Protein AF-A0A0B2V5C8-F1 (afdb_monomer_lite)

pLDDT: mean 79.08, std 20.36, range [31.03, 97.94]

Foldseek 3Di:
DDDDDDDDDDPPDDDPPPPPPDVVVVVVVVVVVVVVVLVVQLVLQEDEEDAPVVLLVSAPDAQDKHKYFHDDPDPDPVPDDPDTWIWIWHQHLVRDIDIWTWDWDWDWDDDDPDTDIFIKIFTPPPDPPTDIDRDSSVVSSCLVPAWDWDADPVRDTTIHSDDDDDPPPPPPPDDDDDDD

Radius of gyration: 29.23 Å; chains: 1; bounding box: 50×128×59 Å

Organism: Toxocara canis (NCBI:txid6265)

Structure (mmCIF, N/CA/C/O backbone):
data_AF-A0A0B2V5C8-F1
#
_entry.id   AF-A0A0B2V5C8-F1
#
loop_
_atom_site.group_PDB
_atom_site.id
_atom_site.type_symbol
_atom_site.label_atom_id
_atom_site.label_alt_id
_atom_site.label_comp_id
_atom_site.label_asym_id
_atom_site.label_entity_id
_atom_site.label_seq_id
_atom_site.pdbx_PDB_ins_code
_atom_site.Cartn_x
_atom_site.Cartn_y
_atom_site.Cartn_z
_atom_site.occupancy
_atom_site.B_iso_or_equiv
_atom_site.auth_seq_id
_atom_site.auth_comp_id
_atom_site.auth_asym_id
_atom_site.auth_atom_id
_atom_site.pdbx_PDB_model_num
ATOM 1 N N . MET A 1 1 ? 23.000 79.862 28.336 1.00 35.84 1 MET A N 1
ATOM 2 C CA . MET A 1 1 ? 22.183 79.585 27.137 1.00 35.84 1 MET A CA 1
ATOM 3 C C . MET A 1 1 ? 21.970 78.080 27.045 1.00 35.84 1 MET A C 1
ATOM 5 O O . MET A 1 1 ? 22.959 77.370 26.904 1.00 35.84 1 MET A O 1
ATOM 9 N N . PRO A 1 2 ? 20.733 77.603 27.244 1.00 37.47 2 PRO A N 1
ATOM 10 C CA . PRO A 1 2 ? 20.334 76.204 27.136 1.00 37.47 2 PRO A CA 1
ATOM 11 C C . PRO A 1 2 ? 19.670 75.884 25.776 1.00 37.47 2 PRO A C 1
ATOM 13 O O . PRO A 1 2 ? 19.262 76.790 25.060 1.00 37.47 2 PRO A O 1
ATOM 16 N N . LEU A 1 3 ? 19.505 74.579 25.527 1.00 31.03 3 LEU A N 1
ATOM 17 C CA . LEU A 1 3 ? 18.440 73.900 24.761 1.00 31.03 3 LEU A CA 1
ATOM 18 C C . LEU A 1 3 ? 18.325 74.079 23.226 1.00 31.03 3 LEU A C 1
ATOM 20 O O . LEU A 1 3 ? 17.944 75.120 22.710 1.00 31.03 3 LEU A O 1
ATOM 24 N N . SER A 1 4 ? 18.548 72.936 22.561 1.00 41.62 4 SER A N 1
ATOM 25 C CA . SER A 1 4 ? 17.736 72.275 21.521 1.00 41.62 4 SER A CA 1
ATOM 26 C C . SER A 1 4 ? 17.148 73.076 20.355 1.00 41.62 4 SER A C 1
ATOM 28 O O . SER A 1 4 ? 16.276 73.920 20.544 1.00 41.62 4 SER A O 1
ATOM 30 N N . ARG A 1 5 ? 17.451 72.621 19.128 1.00 39.38 5 ARG A N 1
ATOM 31 C CA . ARG A 1 5 ? 16.485 72.582 18.017 1.00 39.38 5 ARG A CA 1
ATOM 32 C C . ARG A 1 5 ? 16.829 71.493 16.995 1.00 39.38 5 ARG A C 1
ATOM 34 O O . ARG A 1 5 ? 17.931 71.449 16.460 1.00 39.38 5 ARG A O 1
ATOM 41 N N . GLU A 1 6 ? 15.848 70.623 16.790 1.00 39.16 6 GLU A N 1
ATOM 42 C CA . GLU A 1 6 ? 15.729 69.597 15.754 1.00 39.16 6 GLU A CA 1
ATOM 43 C C . GLU A 1 6 ? 15.540 70.212 14.358 1.00 39.16 6 GLU A C 1
ATOM 45 O O . GLU A 1 6 ? 14.999 71.313 14.253 1.00 39.16 6 GLU A O 1
ATOM 50 N N . ALA A 1 7 ? 15.925 69.462 13.315 1.00 35.56 7 ALA A N 1
ATOM 51 C CA . ALA A 1 7 ? 15.348 69.399 11.955 1.00 35.56 7 ALA A CA 1
ATOM 52 C C . ALA A 1 7 ? 16.406 68.779 11.020 1.00 35.56 7 ALA A C 1
ATOM 54 O O . ALA A 1 7 ? 17.571 69.138 11.112 1.00 35.56 7 ALA A O 1
ATOM 55 N N . PHE A 1 8 ? 16.152 67.890 10.067 1.00 32.44 8 PHE A N 1
ATOM 56 C CA . PHE A 1 8 ? 14.980 67.159 9.595 1.00 32.44 8 PHE A CA 1
ATOM 57 C C . PHE A 1 8 ? 15.604 66.037 8.739 1.00 32.44 8 PHE A C 1
ATOM 59 O O . PHE A 1 8 ? 16.489 66.316 7.928 1.00 32.44 8 PHE A O 1
ATOM 66 N N . VAL A 1 9 ? 15.237 64.773 8.952 1.00 37.09 9 VAL A N 1
ATOM 67 C CA . VAL A 1 9 ? 15.743 63.658 8.136 1.00 37.09 9 VAL A CA 1
ATOM 68 C C . VAL A 1 9 ? 14.920 63.610 6.853 1.00 37.09 9 VAL A C 1
ATOM 70 O O . VAL A 1 9 ? 13.702 63.448 6.907 1.00 37.09 9 VAL A O 1
ATOM 73 N N . ASP A 1 10 ? 15.583 63.750 5.708 1.00 34.25 10 ASP A N 1
ATOM 74 C CA . ASP A 1 10 ? 14.993 63.549 4.385 1.00 34.25 10 ASP A CA 1
ATOM 75 C C . ASP A 1 10 ? 14.581 62.078 4.222 1.00 34.25 10 ASP A C 1
ATOM 77 O O . ASP A 1 10 ? 15.396 61.192 3.949 1.00 34.25 10 ASP A O 1
ATOM 81 N N . VAL A 1 11 ? 13.291 61.796 4.397 1.00 35.47 11 VAL A N 1
ATOM 82 C CA . VAL A 1 11 ? 12.703 60.501 4.049 1.00 35.47 11 VAL A CA 1
ATOM 83 C C . VAL A 1 11 ? 12.398 60.511 2.552 1.00 35.47 11 VAL A C 1
ATOM 85 O O . VAL A 1 11 ? 11.329 60.935 2.115 1.00 35.47 11 VAL A O 1
ATOM 88 N N . LYS A 1 12 ? 13.332 60.001 1.742 1.00 39.62 12 LYS A N 1
ATOM 89 C CA . LYS A 1 12 ? 13.038 59.596 0.360 1.00 39.62 12 LYS A CA 1
ATOM 90 C C . LYS A 1 12 ? 12.186 58.325 0.373 1.00 39.62 12 LYS A C 1
ATOM 92 O O . LYS A 1 12 ? 12.697 57.210 0.358 1.00 39.62 12 LYS A O 1
ATOM 97 N N . LEU A 1 13 ? 10.868 58.509 0.376 1.00 45.00 13 LEU A N 1
ATOM 98 C CA . LEU A 1 13 ? 9.902 57.497 -0.044 1.00 45.00 13 LEU A CA 1
ATOM 99 C C . LEU A 1 13 ? 9.910 57.442 -1.580 1.00 45.00 13 LEU A C 1
ATOM 101 O O . LEU A 1 13 ? 9.326 58.311 -2.219 1.00 45.00 13 LEU A O 1
ATOM 105 N N . ASN A 1 14 ? 10.566 56.446 -2.179 1.00 39.66 14 ASN A N 1
ATOM 106 C CA . ASN A 1 14 ? 10.133 55.908 -3.472 1.00 39.66 14 ASN A CA 1
ATOM 107 C C . ASN A 1 14 ? 10.896 54.627 -3.827 1.00 39.66 14 ASN A C 1
ATOM 109 O O . ASN A 1 14 ? 12.006 54.686 -4.343 1.00 39.66 14 ASN A O 1
ATOM 113 N N . ASP A 1 15 ? 10.268 53.476 -3.600 1.00 40.09 15 ASP A N 1
ATOM 114 C CA . ASP A 1 15 ? 10.442 52.323 -4.486 1.00 40.09 15 ASP A CA 1
ATOM 115 C C . ASP A 1 15 ? 9.184 51.445 -4.393 1.00 40.09 15 ASP A C 1
ATOM 117 O O . ASP A 1 15 ? 9.123 50.443 -3.680 1.00 40.09 15 ASP A O 1
ATOM 121 N N . LYS A 1 16 ? 8.109 51.878 -5.067 1.00 46.22 16 LYS A N 1
ATOM 122 C CA . LYS A 1 16 ? 6.976 50.997 -5.366 1.00 46.22 16 LYS A CA 1
ATOM 123 C C . LYS A 1 16 ? 7.449 50.004 -6.423 1.00 46.22 16 LYS A C 1
ATOM 125 O O . LYS A 1 16 ? 7.245 50.222 -7.616 1.00 46.22 16 LYS A O 1
ATOM 130 N N . ARG A 1 17 ? 8.062 48.903 -5.986 1.00 44.09 17 ARG A N 1
ATOM 131 C CA . ARG A 1 17 ? 8.239 47.729 -6.841 1.00 44.09 17 ARG A CA 1
ATOM 132 C C . ARG A 1 17 ? 6.859 47.175 -7.142 1.00 44.09 17 ARG A C 1
ATOM 134 O O . ARG A 1 17 ? 6.229 46.526 -6.312 1.00 44.09 17 ARG A O 1
ATOM 141 N N . HIS A 1 18 ? 6.382 47.498 -8.333 1.00 41.53 18 HIS A N 1
ATOM 142 C CA . HIS A 1 18 ? 5.239 46.859 -8.948 1.00 41.53 18 HIS A CA 1
ATOM 143 C C . HIS A 1 18 ? 5.658 45.410 -9.229 1.00 41.53 18 HIS A C 1
ATOM 145 O O . HIS A 1 18 ? 6.229 45.109 -10.272 1.00 41.53 18 HIS A O 1
ATOM 151 N N . ILE A 1 19 ? 5.467 44.519 -8.253 1.00 49.06 19 ILE A N 1
ATOM 152 C CA . ILE A 1 19 ? 5.596 43.081 -8.477 1.00 49.06 19 ILE A CA 1
ATOM 153 C C . ILE A 1 19 ? 4.376 42.714 -9.314 1.00 49.06 19 ILE A C 1
ATOM 155 O O . ILE A 1 19 ? 3.275 42.544 -8.794 1.00 49.06 19 ILE A O 1
ATOM 159 N N . SER A 1 20 ? 4.547 42.683 -10.633 1.00 45.31 20 SER A N 1
ATOM 160 C CA . SER A 1 20 ? 3.605 42.021 -11.524 1.00 45.31 20 SER A CA 1
ATOM 161 C C . SER A 1 20 ? 3.694 40.526 -11.231 1.00 45.31 20 SER A C 1
ATOM 163 O O . SER A 1 20 ? 4.475 39.816 -11.859 1.00 45.31 20 SER A O 1
ATOM 165 N N . VAL A 1 21 ? 2.956 40.070 -10.217 1.00 48.88 21 VAL A N 1
ATOM 166 C CA . VAL A 1 21 ? 2.714 38.645 -9.990 1.00 48.88 21 VAL A CA 1
ATOM 167 C C . VAL A 1 21 ? 1.906 38.177 -11.191 1.00 48.88 21 VAL A C 1
ATOM 169 O O . VAL A 1 21 ? 0.751 38.569 -11.366 1.00 48.88 21 VAL A O 1
ATOM 172 N N . THR A 1 22 ? 2.560 37.457 -12.097 1.00 53.12 22 THR A N 1
ATOM 173 C CA . THR A 1 22 ? 1.878 36.883 -13.251 1.00 53.12 22 THR A CA 1
ATOM 174 C C . THR A 1 22 ? 1.125 35.631 -12.791 1.00 53.12 22 THR A C 1
ATOM 176 O O . THR A 1 22 ? 1.676 34.848 -12.019 1.00 53.12 22 THR A O 1
ATOM 179 N N . PRO A 1 23 ? -0.125 35.406 -13.229 1.00 57.38 23 PRO A N 1
ATOM 180 C CA . PRO A 1 23 ? -0.921 34.251 -12.797 1.00 57.38 23 PRO A CA 1
ATOM 181 C C . PRO A 1 23 ? -0.287 32.889 -13.156 1.00 57.38 23 PRO A C 1
ATOM 183 O O . PRO A 1 23 ? -0.636 31.872 -12.558 1.00 57.38 23 PRO A O 1
ATOM 186 N N . ASP A 1 24 ? 0.671 32.863 -14.089 1.00 58.09 24 ASP A N 1
ATOM 187 C CA . ASP A 1 24 ? 1.451 31.669 -14.437 1.00 58.09 24 ASP A CA 1
ATOM 188 C C . ASP A 1 24 ? 2.467 31.263 -13.352 1.00 58.09 24 ASP A C 1
ATOM 190 O O . ASP A 1 24 ? 2.738 30.068 -13.186 1.00 58.09 24 ASP A O 1
ATOM 194 N N . ASP A 1 25 ? 2.996 32.218 -12.577 1.00 59.38 25 ASP A N 1
ATOM 195 C CA . ASP A 1 25 ? 3.909 31.928 -11.461 1.00 59.38 25 ASP A CA 1
ATOM 196 C C . ASP A 1 25 ? 3.169 31.245 -10.305 1.00 59.38 25 ASP A C 1
ATOM 198 O O . ASP A 1 25 ? 3.687 30.298 -9.705 1.00 59.38 25 ASP A O 1
ATOM 202 N N . ASP A 1 26 ? 1.925 31.649 -10.042 1.00 69.81 26 ASP A N 1
ATOM 203 C CA . ASP A 1 26 ? 1.083 31.047 -9.005 1.00 69.81 26 ASP A CA 1
ATOM 204 C C . ASP A 1 26 ? 0.688 29.608 -9.368 1.00 69.81 26 ASP A C 1
ATOM 206 O O . ASP A 1 26 ? 0.733 28.711 -8.520 1.00 69.81 26 ASP A O 1
ATOM 210 N N . LEU A 1 27 ? 0.362 29.353 -10.642 1.00 69.88 27 LEU A N 1
ATOM 211 C CA . LEU A 1 27 ? -0.035 28.025 -11.112 1.00 69.88 27 LEU A CA 1
ATOM 212 C C . LEU A 1 27 ? 1.135 27.032 -11.075 1.00 69.88 27 LEU A C 1
ATOM 214 O O . LEU A 1 27 ? 0.984 25.908 -10.588 1.00 69.88 27 LEU A O 1
ATOM 218 N N . ARG A 1 28 ? 2.322 27.459 -11.525 1.00 71.81 28 ARG A N 1
ATOM 219 C CA . ARG A 1 28 ? 3.551 26.653 -11.445 1.00 71.81 28 ARG A CA 1
ATOM 220 C C . ARG A 1 28 ? 3.954 26.377 -10.001 1.00 71.81 28 ARG A C 1
ATOM 222 O O . ARG A 1 28 ? 4.296 25.245 -9.663 1.00 71.81 28 ARG A O 1
ATOM 229 N N . THR A 1 29 ? 3.866 27.382 -9.133 1.00 71.56 29 THR A N 1
ATOM 230 C CA . THR A 1 29 ? 4.192 27.228 -7.709 1.00 71.56 29 THR A CA 1
ATOM 231 C C . THR A 1 29 ? 3.227 26.262 -7.018 1.00 71.56 29 THR A C 1
ATOM 233 O O . THR A 1 29 ? 3.660 25.403 -6.246 1.00 71.56 29 THR A O 1
ATOM 236 N N . ALA A 1 30 ? 1.932 26.326 -7.341 1.00 74.81 30 ALA A N 1
ATOM 237 C CA . ALA A 1 30 ? 0.931 25.398 -6.822 1.00 74.81 30 ALA A CA 1
ATOM 238 C C . ALA A 1 30 ? 1.165 23.951 -7.291 1.00 74.81 30 ALA A C 1
ATOM 240 O O . ALA A 1 30 ? 1.037 23.020 -6.492 1.00 74.81 30 ALA A O 1
ATOM 241 N N . GLN A 1 31 ? 1.547 23.750 -8.557 1.00 74.56 31 GLN A N 1
ATOM 242 C CA . GLN A 1 31 ? 1.876 22.425 -9.096 1.00 74.56 31 GLN A CA 1
ATOM 243 C C . GLN A 1 31 ? 3.076 21.803 -8.376 1.00 74.56 31 GLN A C 1
ATOM 245 O O . GLN A 1 31 ? 2.963 20.701 -7.840 1.00 74.56 31 GLN A O 1
ATOM 250 N N . VAL A 1 32 ? 4.184 22.544 -8.275 1.00 80.06 32 VAL A N 1
ATOM 251 C CA . VAL A 1 32 ? 5.399 22.083 -7.583 1.00 80.06 32 VAL A CA 1
ATOM 252 C C . VAL A 1 32 ? 5.106 21.768 -6.116 1.00 80.06 32 VAL A C 1
ATOM 254 O O . VAL A 1 32 ? 5.575 20.764 -5.578 1.00 80.06 32 VAL A O 1
ATOM 257 N N . GLN A 1 33 ? 4.302 22.596 -5.449 1.00 80.69 33 GLN A N 1
ATOM 258 C CA . GLN A 1 33 ? 3.932 22.347 -4.061 1.00 80.69 33 GLN A CA 1
ATOM 259 C C . GLN A 1 33 ? 3.094 21.071 -3.912 1.00 80.69 33 GLN A C 1
ATOM 261 O O . GLN A 1 33 ? 3.333 20.290 -2.990 1.00 80.69 33 GLN A O 1
ATOM 266 N N . ASN A 1 34 ? 2.148 20.828 -4.821 1.00 80.94 34 ASN A N 1
ATOM 267 C CA . ASN A 1 34 ? 1.330 19.619 -4.803 1.00 80.94 34 ASN A CA 1
ATOM 268 C C . ASN A 1 34 ? 2.182 18.356 -5.016 1.00 80.94 34 ASN A C 1
ATOM 270 O O . ASN A 1 34 ? 2.061 17.399 -4.255 1.00 80.94 34 ASN A O 1
ATOM 274 N N . GLU A 1 35 ? 3.110 18.372 -5.975 1.00 83.88 35 GLU A N 1
ATOM 275 C CA . GLU A 1 35 ? 4.035 17.257 -6.225 1.00 83.88 35 GLU A CA 1
ATOM 276 C C . GLU A 1 35 ? 4.892 16.931 -4.998 1.00 83.88 35 GLU A C 1
ATOM 278 O O . GLU A 1 35 ? 5.015 15.768 -4.608 1.00 83.88 35 GLU A O 1
ATOM 283 N N . ARG A 1 36 ? 5.429 17.956 -4.326 1.00 86.00 36 ARG A N 1
ATOM 284 C CA . ARG A 1 36 ? 6.220 17.774 -3.099 1.00 86.00 36 ARG A CA 1
ATOM 285 C C . ARG A 1 36 ? 5.399 17.168 -1.968 1.00 86.00 36 ARG A C 1
ATOM 287 O O . ARG A 1 36 ? 5.896 16.303 -1.247 1.00 86.00 36 ARG A O 1
ATOM 294 N N . VAL A 1 37 ? 4.151 17.607 -1.811 1.00 85.75 37 VAL A N 1
ATOM 295 C CA . VAL A 1 37 ? 3.230 17.046 -0.815 1.00 85.75 37 VAL A CA 1
ATOM 296 C C . VAL A 1 37 ? 2.934 15.579 -1.132 1.00 85.75 37 VAL A C 1
ATOM 298 O O . VAL A 1 37 ? 3.009 14.745 -0.232 1.00 85.75 37 VAL A O 1
ATOM 301 N N . GLN A 1 38 ? 2.674 15.237 -2.396 1.00 81.88 38 GLN A N 1
ATOM 302 C CA . GLN A 1 38 ? 2.433 13.850 -2.802 1.00 81.88 38 GLN A CA 1
ATOM 303 C C . GLN A 1 38 ? 3.656 12.960 -2.575 1.00 81.88 38 GLN A C 1
ATOM 305 O O . GLN A 1 38 ? 3.526 11.896 -1.972 1.00 81.88 38 GLN A O 1
ATOM 310 N N . ALA A 1 39 ? 4.851 13.411 -2.959 1.00 85.69 39 ALA A N 1
ATOM 311 C CA . ALA A 1 39 ? 6.090 12.676 -2.716 1.00 85.69 39 ALA A CA 1
ATOM 312 C C . ALA A 1 39 ? 6.317 12.423 -1.215 1.00 85.69 39 ALA A C 1
ATOM 314 O O . ALA A 1 39 ? 6.671 11.313 -0.815 1.00 85.69 39 ALA A O 1
ATOM 315 N N . ALA A 1 40 ? 6.043 13.420 -0.366 1.00 89.44 40 ALA A N 1
ATOM 316 C CA . ALA A 1 40 ? 6.133 13.268 1.083 1.00 89.44 40 ALA A CA 1
ATOM 317 C C . ALA A 1 40 ? 5.119 12.248 1.628 1.00 89.44 40 ALA A C 1
ATOM 319 O O . ALA A 1 40 ? 5.468 11.442 2.491 1.00 89.44 40 ALA A O 1
ATOM 320 N N . ILE A 1 41 ? 3.883 12.242 1.115 1.00 88.38 41 ILE A N 1
ATOM 321 C CA . ILE A 1 41 ? 2.856 11.265 1.504 1.00 88.38 41 ILE A CA 1
ATOM 322 C C . ILE A 1 41 ? 3.262 9.849 1.082 1.00 88.38 41 ILE A C 1
ATOM 324 O O . ILE A 1 41 ? 3.185 8.929 1.898 1.00 88.38 41 ILE A O 1
ATOM 328 N N . ILE A 1 42 ? 3.736 9.681 -0.155 1.00 88.06 42 ILE A N 1
ATOM 329 C CA . ILE A 1 42 ? 4.193 8.392 -0.689 1.00 88.06 42 ILE A CA 1
ATOM 330 C C . ILE A 1 42 ? 5.357 7.860 0.148 1.00 88.06 42 ILE A C 1
ATOM 332 O O . ILE A 1 42 ? 5.317 6.720 0.614 1.00 88.06 42 ILE A O 1
ATOM 336 N N . HIS A 1 43 ? 6.356 8.702 0.418 1.00 89.31 43 HIS A N 1
ATOM 337 C CA . HIS A 1 43 ? 7.504 8.323 1.235 1.00 89.31 43 HIS A CA 1
ATOM 338 C C . HIS A 1 43 ? 7.089 7.976 2.671 1.00 89.31 43 HIS A C 1
ATOM 340 O O . HIS A 1 43 ? 7.572 7.004 3.244 1.00 89.31 43 HIS A O 1
ATOM 346 N N . ALA A 1 44 ? 6.146 8.722 3.254 1.00 93.25 44 ALA A N 1
ATOM 347 C CA . ALA A 1 44 ? 5.623 8.435 4.585 1.00 93.25 44 ALA A CA 1
ATOM 348 C C . ALA A 1 44 ? 4.750 7.168 4.637 1.00 93.25 44 ALA A C 1
ATOM 350 O O . ALA A 1 44 ? 4.516 6.638 5.728 1.00 93.25 44 ALA A O 1
ATOM 351 N N . ALA A 1 45 ? 4.214 6.693 3.509 1.00 95.44 45 ALA A N 1
ATOM 352 C CA . ALA A 1 45 ? 3.400 5.481 3.454 1.00 95.44 45 ALA A CA 1
ATOM 353 C C . ALA A 1 45 ? 4.241 4.206 3.597 1.00 95.44 45 ALA A C 1
ATOM 355 O O . ALA A 1 45 ? 3.743 3.217 4.139 1.00 95.44 45 ALA A O 1
ATOM 356 N N . TYR A 1 46 ? 5.500 4.227 3.156 1.00 96.56 46 TYR A N 1
ATOM 357 C CA . TYR A 1 46 ? 6.414 3.098 3.280 1.00 96.56 46 TYR A CA 1
ATOM 358 C C . TYR A 1 46 ? 7.175 3.131 4.614 1.00 96.56 46 TYR A C 1
ATOM 360 O O . TYR A 1 46 ? 7.820 4.119 4.949 1.00 96.56 46 TYR A O 1
ATOM 368 N N . ILE A 1 47 ? 7.112 2.039 5.381 1.00 97.12 47 ILE A N 1
ATOM 369 C CA . ILE A 1 47 ? 7.708 1.948 6.731 1.00 97.12 47 ILE A CA 1
ATOM 370 C C . ILE A 1 47 ? 8.910 0.995 6.817 1.00 97.12 47 ILE A C 1
ATOM 372 O O . ILE A 1 47 ? 9.423 0.738 7.907 1.00 97.12 47 ILE A O 1
ATOM 376 N N . GLY A 1 48 ? 9.381 0.472 5.681 1.00 95.69 48 GLY A N 1
ATOM 377 C CA . GLY A 1 48 ? 10.544 -0.415 5.637 1.00 95.69 48 GLY A CA 1
ATOM 378 C C . GLY A 1 48 ? 10.258 -1.870 6.038 1.00 95.69 48 GLY A C 1
ATOM 379 O O . GLY A 1 48 ? 9.101 -2.294 6.096 1.00 95.69 48 GLY A O 1
ATOM 380 N N . PRO A 1 49 ? 11.314 -2.665 6.291 1.00 96.06 49 PRO A N 1
ATOM 381 C CA . PRO A 1 49 ? 11.195 -4.024 6.811 1.00 96.06 49 PRO A CA 1
ATOM 382 C C . PRO A 1 49 ? 10.705 -4.045 8.262 1.00 96.06 49 PRO A C 1
ATOM 384 O O . PRO A 1 49 ? 11.311 -3.410 9.129 1.00 96.06 49 PRO A O 1
ATOM 387 N N . ARG A 1 50 ? 9.622 -4.775 8.539 1.00 97.25 50 ARG A N 1
ATOM 388 C CA . ARG A 1 50 ? 9.013 -4.894 9.876 1.00 97.25 50 ARG A CA 1
ATOM 389 C C . ARG A 1 50 ? 8.382 -6.261 10.094 1.00 97.25 50 ARG A C 1
ATOM 391 O O . ARG A 1 50 ? 7.963 -6.930 9.144 1.00 97.25 50 ARG A O 1
ATOM 398 N N . LYS A 1 51 ? 8.261 -6.671 11.357 1.00 95.69 51 LYS A N 1
ATOM 399 C CA . LYS A 1 51 ? 7.388 -7.797 11.716 1.00 95.69 51 LYS A CA 1
ATOM 400 C C . LYS A 1 51 ? 5.927 -7.379 11.602 1.00 95.69 51 LYS A C 1
ATOM 402 O O . LYS A 1 51 ? 5.584 -6.201 11.658 1.00 95.69 51 LYS A O 1
ATOM 407 N N . LYS A 1 52 ? 5.048 -8.376 11.485 1.00 95.56 52 LYS A N 1
ATOM 408 C CA . LYS A 1 52 ? 3.606 -8.144 11.335 1.00 95.56 52 LYS A CA 1
ATOM 409 C C . LYS A 1 52 ? 3.050 -7.235 12.439 1.00 95.56 52 LYS A C 1
ATOM 411 O O . LYS A 1 52 ? 2.371 -6.279 12.109 1.00 95.56 52 LYS A O 1
ATOM 416 N N . HIS A 1 53 ? 3.350 -7.521 13.707 1.00 95.38 53 HIS A N 1
ATOM 417 C CA . HIS A 1 53 ? 2.823 -6.760 14.846 1.00 95.38 53 HIS A CA 1
ATOM 418 C C . HIS A 1 53 ? 3.380 -5.330 14.902 1.00 95.38 53 HIS A C 1
ATOM 420 O O . HIS A 1 53 ? 2.610 -4.397 15.079 1.00 95.38 53 HIS A O 1
ATOM 426 N N . GLU A 1 54 ? 4.679 -5.145 14.646 1.00 96.69 54 GLU A N 1
ATOM 427 C CA . GLU A 1 54 ? 5.312 -3.818 14.589 1.00 96.69 54 GLU A CA 1
ATOM 428 C C . GLU A 1 54 ? 4.642 -2.930 13.532 1.00 96.69 54 GLU A C 1
ATOM 430 O O . GLU A 1 54 ? 4.418 -1.747 13.756 1.00 96.69 54 GLU A O 1
ATOM 435 N N . ALA A 1 55 ? 4.279 -3.497 12.376 1.00 97.38 55 ALA A N 1
AT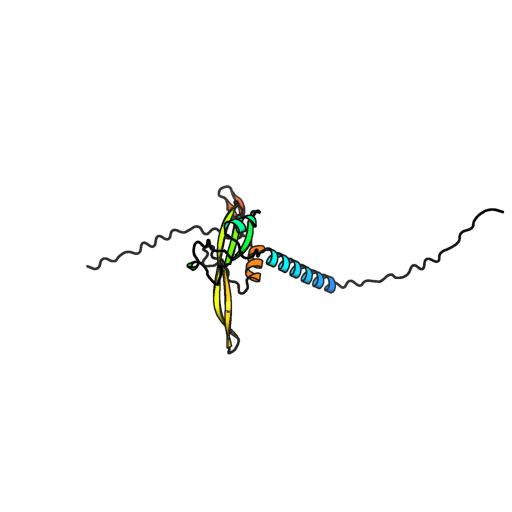OM 436 C CA . ALA A 1 55 ? 3.597 -2.758 11.316 1.00 97.38 55 ALA A CA 1
ATOM 437 C C . ALA A 1 55 ? 2.181 -2.294 11.719 1.00 97.38 55 ALA A C 1
ATOM 439 O O . ALA A 1 55 ? 1.715 -1.256 11.248 1.00 97.38 55 ALA A O 1
ATOM 440 N N . GLU A 1 56 ? 1.491 -3.031 12.595 1.00 97.25 56 GLU A N 1
ATOM 441 C CA . GLU A 1 56 ? 0.136 -2.696 13.060 1.00 97.25 56 GLU A CA 1
ATOM 442 C C . GLU A 1 56 ? 0.112 -1.414 13.907 1.00 97.25 56 GLU A C 1
ATOM 444 O O . GLU A 1 56 ? -0.871 -0.672 13.874 1.00 97.25 56 GLU A O 1
ATOM 449 N N . GLU A 1 57 ? 1.213 -1.097 14.589 1.00 96.38 57 GLU A N 1
ATOM 450 C CA . GLU A 1 57 ? 1.358 0.117 15.402 1.00 96.38 57 GLU A CA 1
ATOM 451 C C . GLU A 1 57 ? 1.329 1.400 14.552 1.00 96.38 57 GLU A C 1
ATOM 453 O O . GLU A 1 57 ? 0.884 2.453 15.013 1.00 96.38 57 GLU A O 1
ATOM 458 N N . PHE A 1 58 ? 1.712 1.316 13.273 1.00 96.06 58 PHE A N 1
ATOM 459 C CA . PHE A 1 58 ? 1.731 2.466 12.362 1.00 96.06 58 PHE A CA 1
ATOM 460 C C . PHE A 1 58 ? 0.357 2.820 11.777 1.00 96.06 58 PHE A C 1
ATOM 462 O O . PHE A 1 58 ? 0.199 3.893 11.188 1.00 96.06 58 PHE A O 1
ATOM 469 N N . VAL A 1 59 ? -0.651 1.957 11.941 1.00 94.69 59 VAL A N 1
ATOM 470 C CA . VAL A 1 59 ? -2.026 2.187 11.462 1.00 94.69 59 VAL A CA 1
ATOM 471 C C . VAL A 1 59 ? -2.983 2.478 12.616 1.00 94.69 59 VAL A C 1
ATOM 473 O O . VAL A 1 59 ? -4.069 1.913 12.720 1.00 94.69 59 VAL A O 1
ATOM 476 N N . ALA A 1 60 ? -2.603 3.401 13.501 1.00 90.62 60 ALA A N 1
ATOM 477 C CA . ALA A 1 60 ? -3.421 3.770 14.656 1.00 90.62 60 ALA A CA 1
ATOM 478 C C . ALA A 1 60 ? -4.776 4.395 14.269 1.00 90.62 60 ALA A C 1
ATOM 480 O O . ALA A 1 60 ? -5.775 4.192 14.959 1.00 90.62 60 ALA A O 1
ATOM 481 N N . LYS A 1 61 ? -4.856 5.126 13.154 1.00 90.69 61 LYS A N 1
ATOM 482 C CA . LYS A 1 61 ? -6.100 5.781 12.722 1.00 90.69 61 LYS A CA 1
ATOM 483 C C . LYS A 1 61 ? -6.993 4.804 11.942 1.00 90.69 61 LYS A C 1
ATOM 485 O O . LYS A 1 61 ? -6.470 4.021 11.145 1.00 90.69 61 LYS A O 1
ATOM 490 N N . PRO A 1 62 ? -8.328 4.834 12.117 1.00 90.00 62 PRO A N 1
ATOM 491 C CA . PRO A 1 62 ? -9.236 4.178 11.182 1.00 90.00 62 PRO A CA 1
ATOM 492 C C . PRO A 1 62 ? -8.975 4.663 9.753 1.00 90.00 62 PRO A C 1
ATOM 494 O O . PRO A 1 62 ? -8.492 5.778 9.559 1.00 90.00 62 PRO A O 1
ATOM 497 N N . THR A 1 63 ? -9.266 3.806 8.775 1.00 91.38 63 THR A N 1
ATOM 498 C CA . THR A 1 63 ? -9.088 4.088 7.341 1.00 91.38 63 THR A CA 1
ATOM 499 C C . THR A 1 63 ? -7.684 4.571 6.980 1.00 91.38 63 THR A C 1
ATOM 501 O O . THR A 1 63 ? -7.524 5.437 6.128 1.00 91.38 63 THR A O 1
ATOM 504 N N . SER A 1 64 ? -6.660 4.023 7.636 1.00 92.94 64 SER A N 1
ATOM 505 C CA . SER A 1 64 ? -5.257 4.310 7.332 1.00 92.94 64 SER A CA 1
ATOM 506 C C . SER A 1 64 ? -4.526 3.038 6.925 1.00 92.94 64 SER A C 1
ATOM 508 O O . SER A 1 64 ? -4.894 1.935 7.346 1.00 92.94 64 SER A O 1
ATOM 510 N N . PHE A 1 65 ? -3.503 3.187 6.088 1.00 96.19 65 PHE A N 1
ATOM 511 C CA . PHE A 1 65 ? -2.661 2.082 5.653 1.00 96.19 65 PHE A CA 1
ATOM 512 C C . PHE A 1 65 ? -1.186 2.478 5.628 1.00 96.19 65 PHE A C 1
ATOM 514 O O . PHE A 1 65 ? -0.851 3.665 5.600 1.00 96.19 65 PHE A O 1
ATOM 521 N N . LYS A 1 66 ? -0.318 1.466 5.627 1.00 97.44 66 LYS A N 1
ATOM 522 C CA . LYS A 1 66 ? 1.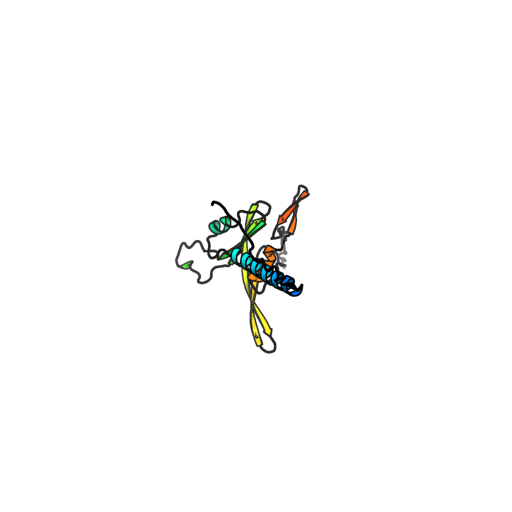119 1.575 5.366 1.00 97.44 66 LYS A CA 1
ATOM 523 C C . LYS A 1 66 ? 1.585 0.403 4.517 1.00 97.44 66 LYS A C 1
ATOM 525 O O . LYS A 1 66 ? 0.975 -0.665 4.537 1.00 97.44 66 LYS A O 1
ATOM 530 N N . VAL A 1 67 ? 2.679 0.608 3.797 1.00 97.88 67 VAL A N 1
ATOM 531 C CA . VAL A 1 67 ? 3.353 -0.416 2.997 1.00 97.88 67 VAL A CA 1
ATOM 532 C C . VAL A 1 67 ? 4.633 -0.830 3.711 1.00 97.88 67 VAL A C 1
ATOM 534 O O . VAL A 1 67 ? 5.387 0.025 4.174 1.00 97.88 67 VAL A O 1
ATOM 537 N N . TYR A 1 68 ? 4.893 -2.129 3.816 1.00 97.94 68 TYR A N 1
ATOM 538 C CA . TYR A 1 68 ? 6.066 -2.638 4.520 1.00 97.94 68 TYR A CA 1
ATOM 539 C C . TYR A 1 68 ? 6.562 -3.950 3.920 1.00 97.94 68 TYR A C 1
ATOM 541 O O . TYR A 1 68 ? 5.788 -4.727 3.361 1.00 97.94 68 TYR A O 1
ATOM 549 N N . HIS A 1 69 ? 7.858 -4.207 4.065 1.00 97.12 69 HIS A N 1
ATOM 550 C CA . HIS A 1 69 ? 8.422 -5.523 3.782 1.00 97.12 69 HIS A CA 1
ATOM 551 C C . HIS A 1 69 ? 8.253 -6.396 5.019 1.00 97.12 69 HIS A C 1
ATOM 553 O O . HIS A 1 69 ? 8.730 -6.051 6.103 1.00 97.12 69 HIS A O 1
ATOM 559 N N . ARG A 1 70 ? 7.558 -7.525 4.887 1.00 95.12 70 ARG A N 1
ATOM 560 C CA . ARG A 1 70 ? 7.274 -8.376 6.038 1.00 95.12 70 ARG A CA 1
ATOM 561 C C . ARG A 1 70 ? 8.464 -9.272 6.345 1.00 95.12 70 ARG A C 1
ATOM 563 O O . ARG A 1 70 ? 8.807 -10.150 5.559 1.00 95.12 70 ARG A O 1
ATOM 570 N N . LEU A 1 71 ? 9.030 -9.095 7.534 1.00 92.81 71 LEU A N 1
ATOM 571 C CA . LEU A 1 71 ? 10.053 -9.992 8.054 1.00 92.81 71 LEU A CA 1
ATOM 572 C C . LEU A 1 71 ? 9.421 -11.341 8.439 1.00 92.81 71 LEU A C 1
ATOM 574 O O . LEU A 1 71 ? 8.398 -11.356 9.141 1.00 92.81 71 LEU A O 1
ATOM 578 N N . PRO A 1 72 ? 9.994 -12.473 7.993 1.00 87.62 72 PRO A N 1
ATOM 579 C CA . PRO A 1 72 ? 9.560 -13.782 8.450 1.00 87.62 72 PRO A CA 1
ATOM 580 C C . PRO A 1 72 ? 9.904 -13.963 9.933 1.00 87.62 72 PRO A C 1
ATOM 582 O O . PRO A 1 72 ? 10.869 -13.397 10.451 1.00 87.62 72 PRO A O 1
ATOM 585 N N . ASN A 1 73 ? 9.116 -14.785 10.623 1.00 83.62 73 ASN A N 1
ATOM 586 C CA . ASN A 1 73 ? 9.493 -15.269 11.946 1.00 83.62 73 ASN A CA 1
ATOM 587 C C . ASN A 1 73 ? 10.521 -16.385 11.745 1.00 83.62 73 ASN A C 1
ATOM 589 O O . ASN A 1 73 ? 10.149 -17.549 11.646 1.00 83.62 73 ASN A O 1
ATOM 593 N N . MET A 1 74 ? 11.791 -16.008 11.604 1.00 81.06 74 MET A N 1
ATOM 594 C CA . MET A 1 74 ? 12.876 -16.964 11.397 1.00 81.06 74 MET A CA 1
ATOM 595 C C . MET A 1 74 ? 13.088 -17.778 12.672 1.00 81.06 74 MET A C 1
ATOM 597 O O . MET A 1 74 ? 13.371 -17.213 13.729 1.00 81.06 74 MET A O 1
ATOM 601 N N . LEU A 1 75 ? 12.943 -19.096 12.564 1.00 80.44 75 LEU A N 1
ATOM 602 C CA . LEU A 1 75 ? 13.320 -20.043 13.617 1.00 80.44 75 LEU A CA 1
ATOM 603 C C . LEU A 1 75 ? 14.591 -20.809 13.225 1.00 80.44 75 LEU A C 1
ATOM 605 O O . LEU A 1 75 ? 15.264 -21.363 14.090 1.00 80.44 75 LEU A O 1
ATOM 609 N N . SER A 1 76 ? 14.936 -20.808 11.933 1.00 83.56 76 SER A N 1
ATOM 610 C CA . SER A 1 76 ? 16.102 -21.479 11.369 1.00 83.56 76 SER A CA 1
ATOM 611 C C . SER A 1 76 ? 16.759 -20.659 10.248 1.00 83.56 76 SER A C 1
ATOM 613 O O . SER A 1 76 ? 16.136 -19.787 9.643 1.00 83.56 76 SER A O 1
ATOM 615 N N . LEU A 1 77 ? 18.022 -20.968 9.926 1.00 81.94 77 LEU A N 1
ATOM 616 C CA . LEU A 1 77 ? 18.732 -20.362 8.787 1.00 81.94 77 LEU A CA 1
ATOM 617 C C . LEU A 1 77 ? 18.098 -20.721 7.430 1.00 81.94 77 LEU A C 1
ATOM 619 O O . LEU A 1 77 ? 18.262 -19.975 6.470 1.00 81.94 77 LEU A O 1
ATOM 623 N N . GLY A 1 78 ? 17.358 -21.834 7.347 1.00 81.25 78 GLY A N 1
ATOM 624 C CA . GLY A 1 78 ? 16.632 -22.235 6.137 1.00 81.25 78 GLY A CA 1
ATOM 625 C C . GLY A 1 78 ? 15.442 -21.329 5.806 1.00 81.25 78 GLY A C 1
ATOM 626 O O . GLY A 1 78 ? 14.983 -21.315 4.669 1.00 81.25 78 GLY A O 1
ATOM 627 N N . ASP A 1 79 ? 14.981 -20.531 6.773 1.00 79.44 79 ASP A N 1
ATOM 628 C CA . ASP A 1 79 ? 13.893 -19.566 6.586 1.00 79.44 79 ASP A CA 1
ATOM 629 C C . ASP A 1 79 ? 14.383 -18.234 5.988 1.00 79.44 79 ASP A C 1
ATOM 631 O O . ASP A 1 79 ? 13.583 -17.331 5.720 1.00 79.44 79 ASP A O 1
ATOM 635 N N . ILE A 1 80 ? 15.701 -18.081 5.800 1.00 83.38 80 ILE A N 1
ATOM 636 C CA . ILE A 1 80 ? 16.298 -16.872 5.240 1.00 83.38 80 ILE A CA 1
ATOM 637 C C . ILE A 1 80 ? 16.060 -16.857 3.735 1.00 83.38 80 ILE A C 1
ATOM 639 O O . ILE A 1 80 ? 16.625 -17.644 2.978 1.00 83.38 80 ILE A O 1
ATOM 643 N N . ARG A 1 81 ? 15.245 -15.899 3.300 1.00 83.75 81 ARG A N 1
ATOM 644 C CA . ARG A 1 81 ? 15.043 -15.581 1.890 1.00 83.75 81 ARG A CA 1
ATOM 645 C C . ARG A 1 81 ? 15.790 -14.299 1.524 1.00 83.75 81 ARG A C 1
ATOM 647 O O . ARG A 1 81 ? 15.810 -13.372 2.336 1.00 83.75 81 ARG A O 1
ATOM 654 N N . PRO A 1 82 ? 16.388 -14.226 0.322 1.00 85.81 82 PRO A N 1
ATOM 655 C CA . PRO A 1 82 ? 17.018 -12.998 -0.159 1.00 85.81 82 PRO A CA 1
ATOM 656 C C . PRO A 1 82 ? 15.980 -11.906 -0.455 1.00 85.81 82 PRO A C 1
ATOM 658 O O . PRO A 1 82 ? 16.286 -10.720 -0.366 1.00 85.81 82 PRO A O 1
ATOM 661 N N . ASP A 1 83 ? 14.753 -12.306 -0.793 1.00 89.06 83 ASP A N 1
ATOM 662 C CA . ASP A 1 83 ? 13.611 -11.446 -1.060 1.00 89.06 83 ASP A CA 1
ATOM 663 C C . ASP A 1 83 ? 12.669 -11.381 0.149 1.00 89.06 83 ASP A C 1
ATOM 665 O O . ASP A 1 83 ? 12.291 -12.400 0.733 1.00 89.06 83 ASP A O 1
ATOM 669 N N . LEU A 1 84 ? 12.251 -10.166 0.511 1.00 92.38 84 LEU A N 1
ATOM 670 C CA . LEU A 1 84 ? 11.180 -9.967 1.481 1.00 92.38 84 LEU A CA 1
ATOM 671 C C . LEU A 1 84 ? 9.862 -9.714 0.743 1.00 92.38 84 LEU A C 1
ATOM 673 O O . LEU A 1 84 ? 9.833 -8.901 -0.179 1.00 92.38 84 LEU A O 1
ATOM 677 N N . PRO A 1 85 ? 8.754 -10.351 1.150 1.00 94.00 85 PRO A N 1
ATOM 678 C CA . PRO A 1 85 ? 7.461 -10.088 0.542 1.00 94.00 85 PRO A CA 1
ATOM 679 C C . PRO A 1 85 ? 6.921 -8.720 0.979 1.00 94.00 85 PRO A C 1
ATOM 681 O O . PRO A 1 85 ? 7.021 -8.329 2.149 1.00 94.00 85 PRO A O 1
ATOM 684 N N . LEU A 1 86 ? 6.314 -8.004 0.034 1.00 96.69 86 LEU A N 1
ATOM 685 C CA . LEU A 1 86 ? 5.727 -6.687 0.252 1.00 96.69 86 LEU A CA 1
ATOM 686 C C . LEU A 1 86 ? 4.263 -6.815 0.692 1.00 96.69 86 LEU A C 1
ATOM 688 O O . LEU A 1 86 ? 3.496 -7.592 0.126 1.00 96.69 86 LEU A O 1
ATOM 692 N N . PHE A 1 87 ? 3.867 -6.048 1.704 1.00 97.75 87 PHE A N 1
ATOM 693 C CA . PHE A 1 87 ? 2.518 -6.069 2.266 1.00 97.75 87 PHE A CA 1
ATOM 694 C C . PHE A 1 87 ? 1.970 -4.660 2.484 1.00 97.75 87 PHE A C 1
ATOM 696 O O . PHE A 1 87 ? 2.706 -3.722 2.792 1.00 97.75 87 PHE A O 1
ATOM 703 N N . ILE A 1 88 ? 0.645 -4.544 2.415 1.00 97.56 88 ILE A N 1
ATOM 704 C CA . ILE A 1 88 ? -0.113 -3.416 2.950 1.00 97.56 88 ILE A CA 1
ATOM 705 C C . ILE A 1 88 ? -0.710 -3.826 4.285 1.00 97.56 88 ILE A C 1
ATOM 707 O O . ILE A 1 88 ? -1.508 -4.761 4.344 1.00 97.56 88 ILE A O 1
ATOM 711 N N . VAL A 1 89 ? -0.373 -3.091 5.341 1.00 97.56 89 VAL A N 1
ATOM 712 C CA . VAL A 1 89 ? -1.121 -3.116 6.598 1.00 97.56 89 VAL A CA 1
ATOM 713 C C . VAL A 1 89 ? -2.190 -2.030 6.543 1.00 97.56 89 VAL A C 1
ATOM 715 O O . VAL A 1 89 ? -1.906 -0.887 6.195 1.00 97.56 89 VAL A O 1
ATOM 718 N N . TYR A 1 90 ? -3.432 -2.383 6.851 1.00 96.00 90 TYR A N 1
ATOM 719 C CA . TYR A 1 90 ? -4.587 -1.500 6.716 1.00 96.00 90 TYR A CA 1
ATOM 720 C C . TYR A 1 90 ? -5.528 -1.640 7.906 1.00 96.00 90 TYR A C 1
ATOM 722 O O . TYR A 1 90 ? -5.957 -2.748 8.234 1.00 96.00 90 TYR A O 1
ATOM 730 N N . ARG A 1 91 ? -5.926 -0.518 8.510 1.00 95.06 91 ARG A N 1
ATOM 731 C CA . ARG A 1 91 ? -6.991 -0.484 9.514 1.00 95.06 91 ARG A CA 1
ATOM 732 C C . ARG A 1 91 ? -8.300 -0.037 8.877 1.00 95.06 91 ARG A C 1
ATOM 734 O O . ARG A 1 91 ? -8.445 1.104 8.449 1.00 95.06 91 ARG A O 1
ATOM 741 N N . SER A 1 92 ? -9.287 -0.928 8.862 1.00 92.38 92 SER A N 1
ATOM 742 C CA . SER A 1 92 ? -10.638 -0.604 8.394 1.00 92.38 92 SER A CA 1
ATOM 743 C C . SER A 1 92 ? -11.304 0.479 9.241 1.00 92.38 92 SER A C 1
ATOM 745 O O . SER A 1 92 ? -10.960 0.669 10.406 1.00 92.38 92 SER A O 1
ATOM 747 N N . GLY A 1 93 ? -12.322 1.142 8.698 1.00 88.75 93 GLY A N 1
ATOM 748 C CA . GLY A 1 93 ? -13.180 2.086 9.413 1.00 88.75 93 GLY A CA 1
ATOM 749 C C . GLY A 1 93 ? -13.902 1.464 10.614 1.00 88.75 93 GLY A C 1
ATOM 750 O O . GLY A 1 93 ? -14.312 2.171 11.521 1.00 88.75 93 GLY A O 1
ATOM 751 N N . ARG A 1 94 ? -13.994 0.126 10.685 1.00 86.88 94 ARG A N 1
ATOM 752 C CA . ARG A 1 94 ? -14.464 -0.615 11.877 1.00 86.88 94 ARG A CA 1
ATOM 753 C C . ARG A 1 94 ? -13.347 -0.977 12.864 1.00 86.88 94 ARG A C 1
ATOM 755 O O . ARG A 1 94 ? -13.563 -1.787 13.758 1.00 86.88 94 ARG A O 1
ATOM 762 N N . GLY A 1 95 ? -12.130 -0.489 12.650 1.00 90.12 95 GLY A N 1
ATOM 763 C CA . GLY A 1 95 ? -10.974 -0.730 13.510 1.00 90.12 95 GLY A CA 1
ATOM 764 C C . GLY A 1 95 ? -10.267 -2.076 13.320 1.00 90.12 95 GLY A C 1
ATOM 765 O O . GLY A 1 95 ? -9.219 -2.270 13.933 1.00 90.12 95 GLY A O 1
ATOM 766 N N . LYS A 1 96 ? -10.778 -2.988 12.472 1.00 92.31 96 LYS A N 1
ATOM 767 C CA . LYS A 1 96 ? -10.104 -4.266 12.163 1.00 92.31 96 LYS A CA 1
ATOM 768 C C . LYS A 1 96 ? -8.869 -4.036 11.303 1.00 92.31 96 LYS A C 1
ATOM 770 O O . LYS A 1 96 ? -8.969 -3.297 10.322 1.00 92.31 96 LYS A O 1
ATOM 775 N N . ILE A 1 97 ? -7.773 -4.708 11.643 1.00 95.44 97 ILE A N 1
ATOM 776 C CA . ILE A 1 97 ? -6.506 -4.629 10.919 1.00 95.44 97 ILE A CA 1
ATOM 777 C C . ILE A 1 97 ? -6.387 -5.802 9.944 1.00 95.44 97 ILE A C 1
ATOM 779 O O . ILE A 1 97 ? -6.700 -6.946 10.279 1.00 95.44 97 ILE A O 1
ATOM 783 N N . HIS A 1 98 ? -5.961 -5.497 8.726 1.00 95.31 98 HIS A N 1
ATOM 784 C CA . HIS A 1 98 ? -5.785 -6.424 7.620 1.00 95.31 98 HIS A CA 1
ATOM 785 C C . HIS A 1 98 ? -4.370 -6.295 7.066 1.00 95.31 98 HIS A C 1
ATOM 787 O O . HIS A 1 98 ? -3.798 -5.207 7.069 1.00 95.31 98 HIS A O 1
ATOM 793 N N . HIS A 1 99 ? -3.828 -7.410 6.583 1.00 96.69 99 HIS A N 1
ATOM 794 C CA . HIS A 1 99 ? -2.556 -7.451 5.872 1.00 96.69 99 HIS A CA 1
ATOM 795 C C . HIS A 1 99 ? -2.805 -8.074 4.507 1.00 96.69 99 HIS A C 1
ATOM 797 O O . HIS A 1 99 ? -3.225 -9.229 4.447 1.00 96.69 99 HIS A O 1
ATOM 803 N N . TYR A 1 100 ? -2.569 -7.316 3.443 1.00 96.62 100 TYR A N 1
ATOM 804 C CA . TYR A 1 100 ? -2.730 -7.773 2.064 1.00 96.62 100 TYR A CA 1
ATOM 805 C C . TYR A 1 100 ? -1.367 -7.850 1.393 1.00 96.62 100 TYR A C 1
ATOM 807 O O . TYR A 1 100 ? -0.575 -6.916 1.521 1.00 96.62 100 TYR A O 1
ATOM 815 N N . ALA A 1 101 ? -1.082 -8.957 0.712 1.00 96.62 101 ALA A N 1
ATOM 816 C CA . ALA A 1 101 ? 0.145 -9.085 -0.060 1.00 96.62 101 ALA A CA 1
ATOM 817 C C . ALA A 1 101 ? 0.104 -8.129 -1.259 1.00 96.62 101 ALA A C 1
ATOM 819 O O . ALA A 1 101 ? -0.960 -7.879 -1.832 1.00 96.62 101 ALA A O 1
ATOM 820 N N . VAL A 1 102 ? 1.260 -7.578 -1.617 1.00 96.94 102 VAL A N 1
ATOM 821 C CA . VAL A 1 102 ? 1.455 -6.853 -2.871 1.00 96.94 102 VAL A CA 1
ATOM 822 C C . VAL A 1 102 ? 2.286 -7.747 -3.769 1.00 96.94 102 VAL A C 1
ATOM 824 O O . VAL A 1 102 ? 3.477 -7.942 -3.533 1.00 96.94 102 VAL A O 1
ATOM 827 N N . ASN A 1 103 ? 1.648 -8.298 -4.793 1.00 94.94 103 ASN A N 1
ATOM 828 C CA . ASN A 1 103 ? 2.319 -9.175 -5.733 1.00 94.94 103 ASN A CA 1
ATOM 829 C C . ASN A 1 103 ? 2.967 -8.36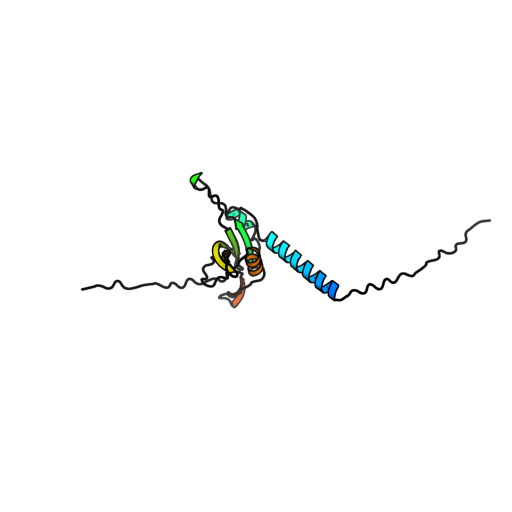5 -6.839 1.00 94.94 103 ASN A C 1
ATOM 831 O O . ASN A 1 103 ? 2.308 -7.544 -7.477 1.00 94.94 103 ASN A O 1
ATOM 835 N N . GLU A 1 104 ? 4.232 -8.665 -7.104 1.00 93.88 104 GLU A N 1
ATOM 836 C CA . GLU A 1 104 ? 4.925 -8.222 -8.302 1.00 93.88 104 GLU A CA 1
ATOM 837 C C . GLU A 1 104 ? 4.817 -9.307 -9.379 1.00 93.88 104 GLU A C 1
ATOM 839 O O . GLU A 1 104 ? 5.245 -10.444 -9.194 1.00 93.88 104 GLU A O 1
ATOM 844 N N . THR A 1 105 ? 4.238 -8.959 -10.523 1.00 91.81 105 THR A N 1
ATOM 845 C CA . THR A 1 105 ? 4.212 -9.801 -11.721 1.00 91.81 105 THR A CA 1
ATOM 846 C C . THR A 1 105 ? 5.033 -9.131 -12.808 1.00 91.81 105 THR A C 1
ATOM 848 O O . THR A 1 105 ? 4.733 -8.000 -13.202 1.00 91.81 105 THR A O 1
ATOM 851 N N . ARG A 1 106 ? 6.044 -9.837 -13.320 1.00 90.69 106 ARG A N 1
ATOM 852 C CA . ARG A 1 106 ? 6.795 -9.401 -14.500 1.00 90.69 106 ARG A CA 1
ATOM 853 C C . ARG A 1 106 ? 5.951 -9.626 -15.746 1.00 90.69 106 ARG A C 1
ATOM 855 O O . ARG A 1 106 ? 5.496 -10.735 -16.010 1.00 90.69 106 ARG A O 1
ATOM 862 N N . ILE A 1 107 ? 5.752 -8.560 -16.494 1.00 88.94 107 ILE A N 1
ATOM 863 C CA . ILE A 1 107 ? 5.056 -8.529 -17.774 1.00 88.94 107 ILE A CA 1
ATOM 864 C C . ILE A 1 107 ? 6.026 -8.018 -18.835 1.00 88.94 107 ILE A C 1
ATOM 866 O O . ILE A 1 107 ? 7.045 -7.409 -18.519 1.00 88.94 107 ILE A O 1
ATOM 870 N N . TYR A 1 108 ? 5.728 -8.284 -20.098 1.00 88.69 108 TYR A N 1
ATOM 871 C CA . TYR A 1 108 ? 6.565 -7.855 -21.208 1.00 88.69 108 TYR A CA 1
ATOM 872 C C . TYR A 1 108 ? 5.734 -7.002 -22.155 1.00 88.69 108 TYR A C 1
ATOM 874 O O . TYR A 1 108 ? 4.641 -7.405 -22.550 1.00 88.69 108 TYR A O 1
ATOM 882 N N . GLU A 1 109 ? 6.251 -5.830 -22.505 1.00 86.25 109 GLU A N 1
ATOM 883 C CA . GLU A 1 109 ? 5.605 -4.900 -23.428 1.00 86.25 109 GLU A CA 1
ATOM 884 C C . GLU A 1 109 ? 6.480 -4.711 -24.668 1.00 86.25 109 GLU A C 1
ATOM 886 O O . GLU A 1 109 ? 7.704 -4.581 -24.575 1.00 86.25 109 GLU A O 1
ATOM 891 N N . TRP A 1 110 ? 5.846 -4.691 -25.839 1.00 87.62 110 TRP A N 1
ATOM 892 C CA . TRP A 1 110 ? 6.507 -4.331 -27.085 1.00 87.62 110 TRP A CA 1
ATOM 893 C C . TRP A 1 110 ? 6.602 -2.811 -27.196 1.00 87.62 110 TRP A C 1
ATOM 895 O O . TRP A 1 110 ? 5.589 -2.125 -27.316 1.00 87.62 110 TRP A O 1
ATOM 905 N N . LYS A 1 111 ? 7.826 -2.284 -27.195 1.00 86.75 111 LYS A N 1
ATOM 906 C CA . LYS A 1 111 ? 8.115 -0.880 -27.504 1.00 86.75 111 LYS A CA 1
ATOM 907 C C . LYS A 1 111 ? 8.828 -0.825 -28.847 1.00 86.75 111 LYS A C 1
ATOM 909 O O . LYS A 1 111 ? 10.026 -1.085 -28.943 1.00 86.75 111 LYS A O 1
ATOM 914 N N . GLY A 1 112 ? 8.061 -0.555 -29.904 1.00 87.44 112 GLY A N 1
ATOM 915 C CA . GLY A 1 112 ? 8.532 -0.725 -31.279 1.00 87.44 112 GLY A CA 1
ATOM 916 C C . GLY A 1 112 ? 8.900 -2.188 -31.539 1.00 87.44 112 GLY A C 1
ATOM 917 O O . GLY A 1 112 ? 8.082 -3.077 -31.318 1.00 87.44 112 GLY A O 1
ATOM 918 N N . ASN A 1 113 ? 10.148 -2.440 -31.938 1.00 89.75 113 ASN A N 1
ATOM 919 C CA . ASN A 1 113 ? 10.649 -3.790 -32.227 1.00 89.75 113 ASN A CA 1
ATOM 920 C C . ASN A 1 113 ? 11.362 -4.455 -31.033 1.00 89.75 113 ASN A C 1
ATOM 922 O O . ASN A 1 113 ? 12.008 -5.487 -31.211 1.00 89.75 113 ASN A O 1
ATOM 926 N N . GLN A 1 114 ? 11.284 -3.881 -29.827 1.00 91.12 114 GLN A N 1
ATOM 927 C CA . GLN A 1 114 ? 11.961 -4.410 -28.641 1.00 91.12 114 GLN A CA 1
ATOM 928 C C . GLN A 1 114 ? 10.966 -4.850 -27.563 1.00 91.12 114 GLN A C 1
ATOM 930 O O . GLN A 1 114 ? 10.088 -4.087 -27.158 1.00 91.12 114 GLN A O 1
ATOM 935 N N . LEU A 1 115 ? 11.149 -6.070 -27.053 1.00 90.06 115 LEU A N 1
ATOM 936 C CA . LEU A 1 115 ? 10.406 -6.588 -25.909 1.00 90.06 115 LEU A CA 1
ATOM 937 C C . LEU A 1 115 ? 11.074 -6.119 -24.611 1.00 90.06 115 LEU A C 1
ATOM 939 O O . LEU A 1 115 ? 12.196 -6.522 -24.305 1.00 90.06 115 LEU A O 1
ATOM 943 N N . THR A 1 116 ? 10.395 -5.262 -23.851 1.00 89.44 116 THR A N 1
ATOM 944 C CA . THR A 1 116 ? 10.928 -4.687 -22.609 1.00 89.44 116 THR A CA 1
ATOM 945 C C . THR A 1 116 ? 10.221 -5.303 -21.399 1.00 89.44 116 THR A C 1
ATOM 947 O O . THR A 1 116 ? 8.987 -5.303 -21.360 1.00 89.44 116 THR A O 1
ATOM 950 N N . PRO A 1 117 ? 10.960 -5.833 -20.404 1.00 90.06 117 PRO A N 1
ATOM 951 C CA . PRO A 1 117 ? 10.358 -6.300 -19.164 1.00 90.06 117 PRO A CA 1
ATOM 952 C C . PRO A 1 117 ? 9.842 -5.110 -18.351 1.00 90.06 117 PRO A C 1
ATOM 954 O O . PRO A 1 117 ? 10.524 -4.097 -18.196 1.00 90.06 117 PRO A O 1
ATOM 957 N N . MET A 1 118 ? 8.645 -5.251 -17.801 1.00 89.19 118 MET A N 1
ATOM 958 C CA . MET A 1 118 ? 8.027 -4.292 -16.897 1.00 89.19 118 MET A CA 1
ATOM 959 C C . MET A 1 118 ? 7.485 -5.024 -15.676 1.00 89.19 118 MET A C 1
ATOM 961 O O . MET A 1 118 ? 7.005 -6.154 -15.765 1.00 89.19 118 MET A O 1
ATOM 965 N N . SER A 1 119 ? 7.551 -4.375 -14.523 1.00 92.19 119 SER A N 1
ATOM 966 C CA . SER A 1 119 ? 6.925 -4.883 -13.308 1.00 92.19 119 SER A CA 1
ATOM 967 C C . SER A 1 119 ? 5.501 -4.363 -13.206 1.00 92.19 119 SER A C 1
ATOM 969 O O . SER A 1 119 ? 5.197 -3.235 -13.596 1.00 92.19 119 SER A O 1
ATOM 971 N N . SER A 1 120 ? 4.620 -5.199 -12.674 1.00 94.31 120 SER A N 1
ATOM 972 C CA . SER A 1 120 ? 3.266 -4.804 -12.330 1.00 94.31 120 SER A CA 1
ATOM 973 C C . SER A 1 120 ? 2.918 -5.247 -10.918 1.00 94.31 120 SER A C 1
ATOM 975 O O . SER A 1 120 ? 3.233 -6.363 -10.519 1.00 94.31 120 SER A O 1
ATOM 977 N N . PHE A 1 121 ? 2.281 -4.361 -10.167 1.00 95.75 121 PHE A N 1
ATOM 978 C CA . PHE A 1 121 ? 1.967 -4.508 -8.756 1.00 95.75 121 PHE A CA 1
ATOM 979 C C . PHE A 1 121 ? 0.458 -4.586 -8.568 1.00 95.75 121 PHE A C 1
ATOM 981 O O . PHE A 1 121 ? -0.287 -3.769 -9.117 1.00 95.75 121 PHE A O 1
ATOM 988 N N . GLN A 1 122 ? 0.002 -5.552 -7.777 1.00 95.75 122 GLN A N 1
ATOM 989 C CA . GLN A 1 122 ? -1.412 -5.734 -7.458 1.00 95.75 122 GLN A CA 1
ATOM 990 C C . GLN A 1 122 ? -1.572 -6.114 -5.988 1.00 95.75 122 GLN A C 1
ATOM 992 O O . GLN A 1 122 ? -0.801 -6.912 -5.458 1.00 95.75 122 GLN A O 1
ATOM 997 N N . VAL A 1 123 ? -2.575 -5.535 -5.326 1.00 95.81 123 VAL A N 1
ATOM 998 C CA . VAL A 1 123 ? -2.880 -5.838 -3.922 1.00 95.81 123 VAL A CA 1
ATOM 999 C C . VAL A 1 123 ? -3.861 -7.002 -3.855 1.00 95.81 123 VAL A C 1
ATOM 1001 O O . VAL A 1 123 ? -4.967 -6.921 -4.386 1.00 95.81 123 VAL A O 1
ATOM 1004 N N . GLU A 1 124 ? -3.491 -8.063 -3.149 1.00 94.12 124 GLU A N 1
ATOM 1005 C CA . GLU A 1 124 ? -4.330 -9.244 -2.964 1.00 94.12 124 GLU A CA 1
ATOM 1006 C C . GLU A 1 124 ? -5.297 -9.079 -1.786 1.00 94.12 124 GLU A C 1
ATOM 1008 O O . GLU A 1 124 ? -5.083 -9.594 -0.687 1.00 94.12 124 GLU A O 1
ATOM 1013 N N . TYR A 1 125 ? -6.400 -8.367 -2.010 1.00 91.00 125 TYR A N 1
ATOM 1014 C CA . TYR A 1 125 ? -7.516 -8.290 -1.053 1.00 91.00 125 TYR A CA 1
ATOM 1015 C C . TYR A 1 125 ? -8.710 -9.184 -1.440 1.00 91.00 125 TYR A C 1
ATOM 1017 O O . TYR A 1 125 ? -9.784 -9.093 -0.843 1.00 91.00 125 TYR A O 1
ATOM 1025 N N . GLY A 1 126 ? -8.503 -10.078 -2.415 1.00 87.31 126 GLY A N 1
ATOM 1026 C CA . GLY A 1 126 ? -9.463 -11.086 -2.875 1.00 87.31 126 GLY A CA 1
ATOM 1027 C C . GLY A 1 126 ? -10.292 -10.688 -4.098 1.00 87.31 126 GLY A C 1
ATOM 1028 O O . GLY A 1 126 ? -11.125 -11.484 -4.527 1.00 87.31 126 GLY A O 1
ATOM 1029 N N . ASP A 1 127 ? -10.101 -9.479 -4.640 1.00 87.56 127 ASP A N 1
ATOM 1030 C CA . ASP A 1 127 ? -10.861 -8.983 -5.795 1.00 87.56 127 ASP A CA 1
ATOM 1031 C C . ASP A 1 127 ? -10.173 -9.366 -7.099 1.00 87.56 127 ASP A C 1
ATOM 1033 O O . ASP A 1 127 ? -9.051 -8.911 -7.332 1.00 87.56 127 ASP A O 1
ATOM 1037 N N . PRO A 1 128 ? -10.815 -10.160 -7.974 1.00 84.94 128 PRO A N 1
ATOM 1038 C CA . PRO A 1 128 ? -10.246 -10.446 -9.284 1.00 84.94 128 PRO A CA 1
ATOM 1039 C C . PRO A 1 128 ? -10.099 -9.183 -10.146 1.00 84.94 128 PRO A C 1
ATOM 1041 O O . PRO A 1 128 ? -9.258 -9.160 -11.040 1.00 84.94 128 PRO A O 1
ATOM 1044 N N . ALA A 1 129 ? -10.880 -8.132 -9.874 1.00 86.38 129 ALA A N 1
ATOM 1045 C CA . ALA A 1 129 ? -10.810 -6.849 -10.565 1.00 86.38 129 ALA A CA 1
ATOM 1046 C C . ALA A 1 129 ? -9.911 -5.824 -9.847 1.00 86.38 129 ALA A C 1
ATOM 1048 O O . ALA A 1 129 ? -9.968 -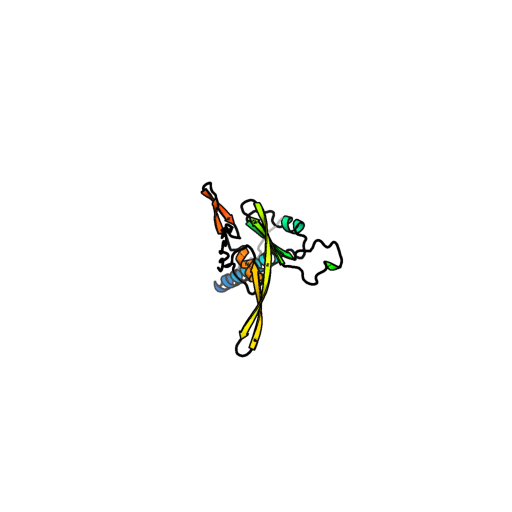4.636 -10.167 1.00 86.38 129 ALA A O 1
ATOM 1049 N N . ALA A 1 130 ? -9.084 -6.252 -8.880 1.00 90.44 130 ALA A N 1
ATOM 1050 C CA . ALA A 1 130 ? -8.167 -5.350 -8.190 1.00 90.44 130 ALA A CA 1
ATOM 1051 C C . ALA A 1 130 ? -7.266 -4.605 -9.193 1.00 90.44 130 ALA A C 1
ATOM 1053 O O . ALA A 1 130 ? -6.678 -5.249 -10.070 1.00 90.44 130 ALA A O 1
ATOM 1054 N N . PRO A 1 131 ? -7.117 -3.273 -9.071 1.00 93.19 131 PRO A N 1
ATOM 1055 C CA . PRO A 1 131 ? -6.333 -2.497 -10.016 1.00 93.19 131 PRO A CA 1
ATOM 1056 C C . PRO A 1 131 ? -4.865 -2.925 -9.988 1.00 93.19 131 PRO A C 1
ATOM 1058 O O . PRO A 1 131 ? -4.305 -3.269 -8.941 1.00 93.19 131 PRO A O 1
ATOM 1061 N N . ARG A 1 132 ? -4.252 -2.893 -11.170 1.00 94.25 132 ARG A N 1
ATOM 1062 C CA . ARG A 1 132 ? -2.839 -3.185 -11.386 1.00 94.25 132 ARG A CA 1
ATOM 1063 C C . ARG A 1 132 ? -2.095 -1.886 -11.659 1.00 94.25 132 ARG A C 1
ATOM 1065 O O . ARG A 1 132 ? -2.573 -1.041 -12.409 1.00 94.25 132 ARG A O 1
ATOM 1072 N N . PHE A 1 133 ? -0.912 -1.765 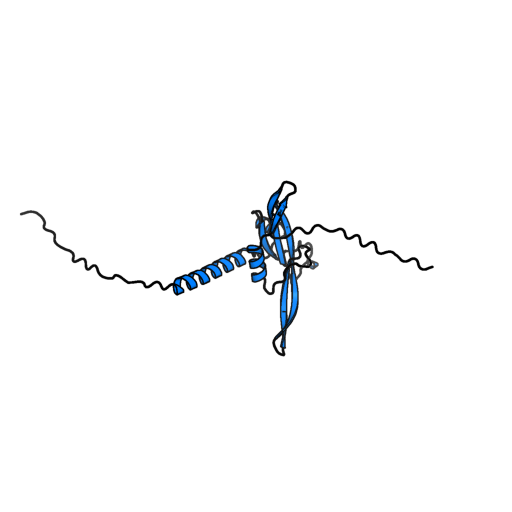-11.080 1.00 95.31 133 PHE A N 1
ATOM 1073 C CA . PHE A 1 133 ? -0.073 -0.574 -11.160 1.00 95.31 133 PHE A CA 1
ATOM 1074 C C . PHE A 1 133 ? 1.295 -0.934 -11.723 1.00 95.31 133 PHE A C 1
ATOM 1076 O O . PHE A 1 133 ? 1.773 -2.038 -11.500 1.00 95.31 133 PHE A O 1
ATOM 1083 N N . PHE A 1 134 ? 1.953 -0.017 -12.425 1.00 93.69 134 PHE A N 1
ATOM 1084 C CA . PHE A 1 134 ? 3.310 -0.250 -12.942 1.00 93.69 134 PHE A CA 1
ATOM 1085 C C . PHE A 1 134 ? 4.402 0.250 -11.989 1.00 93.69 134 PHE A C 1
ATOM 1087 O O . PHE A 1 134 ? 5.566 -0.114 -12.126 1.00 93.69 134 PHE A O 1
ATOM 1094 N N . THR A 1 135 ? 4.031 1.066 -11.000 1.00 93.50 135 THR A N 1
ATOM 1095 C CA . THR A 1 135 ? 4.941 1.576 -9.969 1.00 93.50 135 THR A CA 1
ATOM 1096 C C . THR A 1 135 ? 4.299 1.450 -8.594 1.00 93.50 135 THR A C 1
ATOM 1098 O O . THR A 1 135 ? 3.079 1.554 -8.452 1.00 93.50 135 THR A O 1
ATOM 1101 N N . LEU A 1 136 ? 5.114 1.263 -7.555 1.00 93.88 136 LEU A N 1
ATOM 1102 C CA . LEU A 1 136 ? 4.617 1.304 -6.176 1.00 93.88 136 LEU A CA 1
ATOM 1103 C C . LEU A 1 136 ? 4.084 2.691 -5.800 1.00 93.88 136 LEU A C 1
ATOM 1105 O O . LEU A 1 136 ? 3.129 2.789 -5.038 1.00 93.88 136 LEU A O 1
ATOM 1109 N N . GLU A 1 137 ? 4.654 3.754 -6.366 1.00 94.75 137 GLU A N 1
ATOM 1110 C CA . GLU A 1 137 ? 4.202 5.130 -6.146 1.00 94.75 137 GLU A CA 1
ATOM 1111 C C . GLU A 1 137 ? 2.758 5.333 -6.609 1.00 94.75 137 GLU A C 1
ATOM 1113 O O . GLU A 1 137 ? 1.937 5.819 -5.836 1.00 94.75 137 GLU A O 1
ATOM 1118 N N . SER A 1 138 ? 2.420 4.885 -7.825 1.00 94.38 138 SER A N 1
ATOM 1119 C CA . SER A 1 138 ? 1.053 4.991 -8.356 1.00 94.38 138 SER A CA 1
ATOM 1120 C C . SER A 1 138 ? 0.058 4.148 -7.559 1.00 94.38 138 SER A C 1
ATOM 1122 O O . SER A 1 138 ? -1.060 4.596 -7.304 1.00 94.38 138 SER A O 1
ATOM 1124 N N . LEU A 1 139 ? 0.478 2.969 -7.090 1.00 95.50 139 LEU A N 1
ATOM 1125 C CA . LEU A 1 139 ? -0.308 2.135 -6.182 1.00 95.50 139 LEU A CA 1
ATOM 1126 C C . LEU A 1 139 ? -0.603 2.869 -4.866 1.00 95.50 139 LEU A C 1
ATOM 1128 O O . LEU A 1 139 ? -1.754 2.937 -4.433 1.00 95.50 139 LEU A O 1
ATOM 1132 N N . ILE A 1 140 ? 0.426 3.428 -4.225 1.00 95.31 140 ILE A N 1
ATOM 1133 C CA . ILE A 1 140 ? 0.291 4.147 -2.952 1.00 95.31 140 ILE A CA 1
ATOM 1134 C C . ILE A 1 140 ? -0.575 5.393 -3.132 1.00 95.31 140 ILE A C 1
ATOM 1136 O O . ILE A 1 140 ? -1.477 5.633 -2.328 1.00 95.31 140 ILE A O 1
ATOM 1140 N N . GLN A 1 141 ? -0.329 6.166 -4.187 1.00 93.56 141 GLN A N 1
ATOM 1141 C CA . GLN A 1 141 ? -1.089 7.368 -4.504 1.00 93.56 141 GLN A CA 1
ATOM 1142 C C . GLN A 1 141 ? -2.571 7.039 -4.703 1.00 93.56 141 GLN A C 1
ATOM 1144 O O . GLN A 1 141 ? -3.426 7.672 -4.085 1.00 93.56 141 GLN A O 1
ATOM 1149 N N . PHE A 1 142 ? -2.874 5.992 -5.477 1.00 93.62 142 PHE A N 1
ATOM 1150 C CA . PHE A 1 142 ? -4.244 5.537 -5.686 1.00 93.62 142 PHE A CA 1
ATOM 1151 C C . PHE A 1 142 ? -4.940 5.223 -4.358 1.00 93.62 142 PHE A C 1
ATOM 1153 O O . PHE A 1 142 ? -5.964 5.827 -4.057 1.00 93.62 142 PHE A O 1
ATOM 1160 N N . TYR A 1 143 ? -4.375 4.349 -3.519 1.00 93.25 143 TYR A N 1
ATOM 1161 C CA . TYR A 1 143 ? -5.016 3.956 -2.254 1.00 93.25 143 TYR A CA 1
ATOM 1162 C C . TYR A 1 143 ? -5.014 5.045 -1.174 1.00 93.25 143 TYR A C 1
ATOM 1164 O O . TYR A 1 143 ? -5.739 4.925 -0.189 1.00 93.25 143 TYR A O 1
ATOM 1172 N N . THR A 1 144 ? -4.234 6.111 -1.352 1.00 90.94 144 THR A N 1
ATOM 1173 C CA . THR A 1 144 ? -4.282 7.302 -0.492 1.00 90.94 144 THR A CA 1
ATOM 1174 C C . THR A 1 144 ? -5.500 8.168 -0.807 1.00 90.94 144 THR A C 1
ATOM 1176 O O . THR A 1 144 ? -6.128 8.697 0.108 1.00 90.94 144 THR A O 1
ATOM 1179 N N . THR A 1 145 ? -5.845 8.321 -2.086 1.00 86.94 145 THR A N 1
ATOM 1180 C CA . THR A 1 145 ? -6.990 9.136 -2.524 1.00 86.94 145 THR A CA 1
ATOM 1181 C C . THR A 1 145 ? -8.292 8.338 -2.557 1.00 86.94 145 THR A C 1
ATOM 1183 O O . THR A 1 145 ? -9.379 8.890 -2.389 1.00 86.94 145 THR A O 1
ATOM 1186 N N . TYR A 1 146 ? -8.196 7.036 -2.795 1.00 85.38 146 TYR A N 1
ATOM 1187 C CA . TYR A 1 146 ? -9.341 6.188 -3.054 1.00 85.38 146 TYR A CA 1
ATOM 1188 C C . TYR A 1 146 ? -10.107 5.819 -1.782 1.00 85.38 146 TYR A C 1
ATOM 1190 O O . TYR A 1 146 ? -9.536 5.348 -0.797 1.00 85.38 146 TYR A O 1
ATOM 1198 N N . VAL A 1 147 ? -11.431 5.986 -1.829 1.00 86.06 147 VAL A N 1
ATOM 1199 C CA . VAL A 1 147 ? -12.323 5.643 -0.725 1.00 86.06 147 VAL A CA 1
ATOM 1200 C C . VAL A 1 147 ? -13.593 4.969 -1.232 1.00 86.06 147 VAL A C 1
ATOM 1202 O O . VAL A 1 147 ? -14.225 5.398 -2.194 1.00 86.06 147 VAL A O 1
ATOM 1205 N N . HIS A 1 148 ? -13.990 3.918 -0.532 1.00 84.25 148 HIS A N 1
ATOM 1206 C CA . HIS A 1 148 ? -15.248 3.216 -0.688 1.00 84.25 148 HIS A CA 1
ATOM 1207 C C . HIS A 1 148 ? -16.178 3.552 0.470 1.00 84.25 148 HIS A C 1
ATOM 1209 O O . HIS A 1 148 ? -15.863 3.292 1.632 1.00 84.25 148 HIS A O 1
ATOM 1215 N N . LEU A 1 149 ? -17.366 4.058 0.154 1.00 85.00 149 LEU A N 1
ATOM 1216 C CA . LEU A 1 149 ? -18.435 4.220 1.131 1.00 85.00 149 LEU A CA 1
ATOM 1217 C C . LEU A 1 149 ? -19.287 2.953 1.168 1.00 85.00 149 LEU A C 1
ATOM 1219 O O . LEU A 1 149 ? -19.768 2.476 0.142 1.00 85.00 149 LEU A O 1
ATOM 1223 N N . ARG A 1 150 ? -19.498 2.409 2.366 1.00 80.44 150 ARG A N 1
ATOM 1224 C CA . ARG A 1 150 ? -20.431 1.301 2.590 1.00 80.44 150 ARG A CA 1
ATOM 1225 C C . ARG A 1 150 ? -21.471 1.673 3.627 1.00 80.44 150 ARG A C 1
ATOM 1227 O O . ARG A 1 150 ? -21.151 2.341 4.605 1.00 80.44 150 ARG A O 1
ATOM 1234 N N . GLN A 1 151 ? -22.667 1.123 3.487 1.00 81.62 151 GLN A N 1
ATOM 1235 C CA . GLN A 1 151 ? -23.676 1.194 4.537 1.00 81.62 151 GLN A CA 1
ATOM 1236 C C . GLN A 1 151 ? -23.550 0.002 5.491 1.00 81.62 151 GLN A C 1
ATOM 1238 O O . GLN A 1 151 ? -23.333 -1.147 5.084 1.00 81.62 151 GLN A O 1
ATOM 1243 N N . THR A 1 152 ? -23.633 0.265 6.792 1.00 79.81 152 THR A N 1
ATOM 1244 C CA . THR A 1 152 ? -23.768 -0.778 7.807 1.00 79.81 152 THR A CA 1
ATOM 1245 C C . THR A 1 152 ? -25.202 -1.301 7.839 1.00 79.81 152 THR A C 1
ATOM 1247 O O . THR A 1 152 ? -26.112 -0.719 7.259 1.00 79.81 152 THR A O 1
ATOM 1250 N N . LYS A 1 153 ? -25.425 -2.416 8.548 1.00 79.88 153 LYS A N 1
ATOM 1251 C CA . LYS A 1 153 ? -26.783 -2.941 8.762 1.00 79.88 153 LYS A CA 1
ATOM 1252 C C . LYS A 1 153 ? -27.690 -1.944 9.502 1.00 79.88 153 LYS A C 1
ATOM 1254 O O . LYS A 1 153 ? -28.899 -2.073 9.403 1.00 79.88 153 LYS A O 1
ATOM 1259 N N . GLY A 1 154 ? -27.104 -0.989 10.230 1.00 80.69 154 GLY A N 1
ATOM 1260 C CA . GLY A 1 154 ? -27.815 0.078 10.933 1.00 80.69 154 GLY A CA 1
ATOM 1261 C C . GLY A 1 154 ? -27.975 1.368 10.122 1.00 80.69 154 GLY A C 1
ATOM 1262 O O . GLY A 1 154 ? -28.368 2.372 10.695 1.00 80.69 154 GLY A O 1
ATOM 1263 N N . GLY A 1 155 ? -27.640 1.373 8.825 1.00 82.38 155 GLY A N 1
ATOM 1264 C CA . GLY A 1 155 ? -27.777 2.549 7.953 1.00 82.38 155 GLY A CA 1
ATOM 1265 C C . GLY A 1 155 ? -26.621 3.555 8.016 1.00 82.38 155 GLY A C 1
ATOM 1266 O O . GLY A 1 155 ? -26.596 4.504 7.239 1.00 82.38 155 GLY A O 1
ATOM 1267 N N . GLU A 1 156 ? -25.625 3.348 8.879 1.00 85.19 156 GLU A N 1
ATOM 1268 C CA . GLU A 1 156 ? -24.463 4.239 8.976 1.00 85.19 156 GLU A CA 1
ATOM 1269 C C . GLU A 1 156 ? -23.551 4.086 7.754 1.00 85.19 156 GLU A C 1
ATOM 1271 O O . GLU A 1 156 ? -23.252 2.966 7.329 1.00 85.19 156 GLU A O 1
ATOM 1276 N N . SER A 1 157 ? -23.044 5.196 7.218 1.00 85.19 157 SER A N 1
ATOM 1277 C CA . SER A 1 157 ? -22.046 5.170 6.144 1.00 85.19 157 SER A CA 1
ATOM 1278 C C . SER A 1 157 ? -20.634 5.129 6.725 1.00 85.19 157 SER A C 1
ATOM 1280 O O . SER A 1 157 ? -20.232 6.020 7.465 1.00 85.19 157 SER A O 1
ATOM 1282 N N . ILE A 1 158 ? -19.868 4.091 6.387 1.00 85.44 158 ILE A N 1
ATOM 1283 C CA . ILE A 1 158 ? -18.467 3.928 6.790 1.00 85.44 158 ILE A CA 1
ATOM 1284 C C . ILE A 1 158 ? -17.587 3.991 5.547 1.00 85.44 158 ILE A C 1
ATOM 1286 O O . ILE A 1 158 ? -17.798 3.225 4.605 1.00 85.44 158 ILE A O 1
ATOM 1290 N N . ALA A 1 159 ? -16.576 4.853 5.586 1.00 87.50 159 ALA A N 1
ATOM 1291 C CA . ALA A 1 159 ? -15.488 4.870 4.621 1.00 87.50 159 ALA A CA 1
ATOM 1292 C C . ALA A 1 159 ? -14.517 3.702 4.868 1.00 87.50 159 ALA A C 1
ATOM 1294 O O . ALA A 1 159 ? -14.190 3.391 6.012 1.00 87.50 159 ALA A O 1
ATOM 1295 N N . ASP A 1 160 ? -14.057 3.057 3.802 1.00 90.44 160 ASP A N 1
ATOM 1296 C CA . ASP A 1 160 ? -12.981 2.063 3.787 1.00 90.44 160 ASP A CA 1
ATOM 1297 C C . ASP A 1 160 ? -12.126 2.259 2.525 1.00 90.44 160 ASP A C 1
ATOM 1299 O O . ASP A 1 160 ? -12.582 2.838 1.550 1.00 90.44 160 ASP A O 1
ATOM 1303 N N . ILE A 1 161 ? -10.892 1.757 2.524 1.00 91.00 161 ILE A N 1
ATOM 1304 C CA . ILE A 1 161 ? -10.008 1.801 1.347 1.00 91.00 161 ILE A CA 1
ATOM 1305 C C . ILE A 1 161 ? -10.275 0.568 0.478 1.00 91.00 161 ILE A C 1
ATOM 1307 O O . ILE A 1 161 ? -10.576 0.670 -0.710 1.00 91.00 161 ILE A O 1
ATOM 1311 N N . PHE A 1 162 ? -10.248 -0.612 1.105 1.00 89.19 162 PHE A N 1
ATOM 1312 C CA . PHE A 1 162 ? -10.448 -1.890 0.430 1.00 89.19 162 PHE A CA 1
ATOM 1313 C C . PHE A 1 162 ? -11.898 -2.375 0.564 1.00 89.19 162 PHE A C 1
ATOM 1315 O O . PHE A 1 162 ? -12.432 -2.414 1.682 1.00 89.19 162 PHE A O 1
ATOM 1322 N N . PRO A 1 163 ? -12.542 -2.792 -0.539 1.00 81.75 163 PRO A N 1
ATOM 1323 C CA . PRO A 1 163 ? -13.895 -3.319 -0.495 1.00 81.75 163 PRO A CA 1
ATOM 1324 C C . PRO A 1 163 ? -13.908 -4.676 0.221 1.00 81.75 163 PRO A C 1
ATOM 1326 O O . PRO A 1 163 ? -13.019 -5.510 0.059 1.00 81.75 163 PRO A O 1
ATOM 1329 N N . ARG A 1 164 ? -14.943 -4.931 1.031 1.00 69.38 164 ARG A N 1
ATOM 1330 C CA . ARG A 1 164 ? -15.158 -6.268 1.602 1.00 69.38 164 ARG A CA 1
ATOM 1331 C C . ARG A 1 164 ? -15.888 -7.125 0.591 1.00 69.38 164 ARG A C 1
ATOM 1333 O O . ARG A 1 164 ? -17.111 -7.036 0.482 1.00 69.38 164 ARG A O 1
ATOM 1340 N N . LEU A 1 165 ? -15.160 -8.001 -0.081 1.00 64.25 165 LEU A N 1
ATOM 1341 C CA . LEU A 1 165 ? -15.796 -9.039 -0.870 1.00 64.25 165 LEU A CA 1
ATOM 1342 C C . LEU A 1 165 ? -16.457 -10.016 0.083 1.00 64.25 165 LEU A C 1
ATOM 1344 O O . LEU A 1 165 ? -15.824 -10.610 0.959 1.00 64.25 165 LEU A O 1
ATOM 1348 N N . ARG A 1 166 ? -17.773 -10.154 -0.053 1.00 53.78 166 ARG A N 1
ATOM 1349 C CA . ARG A 1 166 ? -18.460 -11.271 0.577 1.00 53.78 166 ARG A CA 1
ATOM 1350 C C . ARG A 1 166 ? -17.965 -12.511 -0.147 1.00 53.78 166 ARG A C 1
ATOM 1352 O O . ARG A 1 166 ? -18.095 -12.585 -1.366 1.00 53.78 166 ARG A O 1
ATOM 1359 N N . SER A 1 167 ? -17.407 -13.465 0.589 1.00 48.22 167 SER A N 1
ATOM 1360 C CA . SER A 1 167 ? -17.172 -14.799 0.060 1.00 48.22 167 SER A CA 1
ATOM 1361 C C . SER A 1 167 ? -18.517 -15.349 -0.407 1.00 48.22 167 SER A C 1
ATOM 1363 O O . SER A 1 167 ? -19.344 -15.802 0.383 1.00 48.22 167 SER A O 1
ATOM 1365 N N . SER A 1 168 ? -18.780 -15.262 -1.710 1.00 44.25 168 SER A N 1
ATOM 1366 C CA . SER A 1 168 ? -19.788 -16.108 -2.318 1.00 44.25 168 SER A CA 1
ATOM 1367 C C . SER A 1 168 ? -19.221 -17.512 -2.190 1.00 44.25 168 SER A C 1
ATOM 1369 O O . SER A 1 168 ? -18.258 -17.863 -2.868 1.00 44.25 168 SER A O 1
ATOM 1371 N N . ARG A 1 169 ? -19.753 -18.301 -1.254 1.00 42.06 169 ARG A N 1
ATOM 1372 C CA . ARG A 1 169 ? -19.584 -19.751 -1.291 1.00 42.06 169 ARG A CA 1
ATOM 1373 C C . ARG A 1 169 ? -20.222 -20.227 -2.597 1.00 42.06 169 ARG A C 1
ATOM 1375 O O . ARG A 1 169 ? -21.383 -20.614 -2.606 1.00 42.06 169 ARG A O 1
ATOM 1382 N N . ARG A 1 170 ? -19.484 -20.187 -3.706 1.00 40.84 170 ARG A N 1
ATOM 1383 C CA . ARG A 1 170 ? -19.773 -21.059 -4.838 1.00 40.84 170 ARG A CA 1
ATOM 1384 C C . ARG A 1 170 ? -19.301 -22.439 -4.413 1.00 40.84 170 ARG A C 1
ATOM 1386 O O . ARG A 1 170 ? -18.130 -22.777 -4.521 1.00 40.84 170 ARG A O 1
ATOM 1393 N N . THR A 1 171 ? -20.212 -23.206 -3.828 1.00 39.78 171 THR A N 1
ATOM 1394 C CA . THR A 1 171 ? -20.095 -24.661 -3.784 1.00 39.78 171 THR A CA 1
ATOM 1395 C C . THR A 1 171 ? -20.037 -25.155 -5.226 1.00 39.78 171 THR A C 1
ATOM 1397 O O . THR A 1 171 ? -21.077 -25.304 -5.864 1.00 39.78 171 THR A O 1
ATOM 1400 N N . CYS A 1 172 ? -18.836 -25.386 -5.755 1.00 36.62 172 CYS A N 1
ATOM 1401 C CA . CYS A 1 172 ? -18.662 -26.225 -6.933 1.00 36.62 172 CYS A CA 1
ATOM 1402 C C . CYS A 1 172 ? -18.952 -27.662 -6.493 1.00 36.62 172 CYS A C 1
ATOM 1404 O O . CYS A 1 172 ? -18.086 -28.359 -5.973 1.00 36.62 172 CYS A O 1
ATOM 1406 N N . ARG A 1 173 ? -20.216 -28.068 -6.611 1.00 45.19 173 ARG A N 1
ATOM 1407 C CA . ARG A 1 173 ? -20.627 -29.468 -6.557 1.00 45.19 173 ARG A CA 1
ATOM 1408 C C . ARG A 1 173 ? -20.745 -29.918 -8.008 1.00 45.19 173 ARG A C 1
ATOM 1410 O O . ARG A 1 173 ? -21.841 -29.929 -8.559 1.00 45.19 173 ARG A O 1
ATOM 1417 N N . GLU A 1 174 ? -19.610 -30.189 -8.645 1.00 42.62 174 GLU A N 1
ATOM 1418 C CA . GLU A 1 174 ? -19.619 -30.878 -9.933 1.00 42.62 174 GLU A CA 1
ATOM 1419 C C . GLU A 1 174 ? -19.589 -32.382 -9.700 1.00 42.62 174 GLU A C 1
ATOM 1421 O O . GLU A 1 174 ? -18.840 -32.914 -8.882 1.00 42.62 174 GLU A O 1
ATOM 1426 N N . ARG A 1 175 ? -20.570 -33.004 -10.347 1.00 40.91 175 ARG A N 1
ATOM 1427 C CA . ARG A 1 175 ? -21.019 -34.380 -10.219 1.00 40.91 175 ARG A CA 1
ATOM 1428 C C . ARG A 1 175 ? -19.922 -35.315 -10.712 1.00 40.91 175 ARG A C 1
ATOM 1430 O O . ARG A 1 175 ? -19.440 -35.153 -11.827 1.00 40.91 175 ARG A O 1
ATOM 1437 N N . ILE A 1 176 ? -19.591 -36.310 -9.898 1.00 42.62 176 ILE A N 1
ATOM 1438 C CA . ILE A 1 176 ? -18.978 -37.540 -10.393 1.00 42.62 176 ILE A CA 1
ATOM 1439 C C . ILE A 1 176 ? -20.038 -38.177 -11.297 1.00 42.62 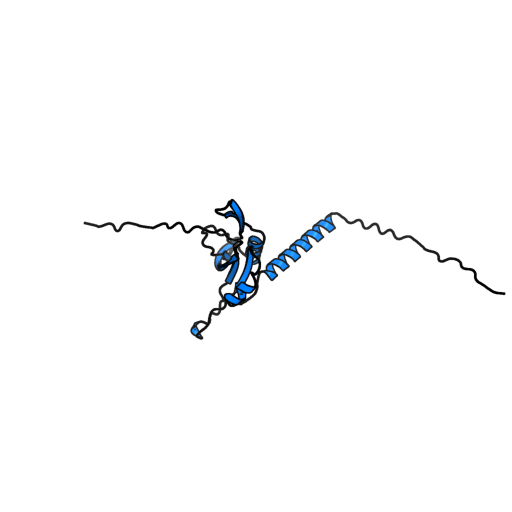176 ILE A C 1
ATOM 1441 O O . ILE A 1 176 ? -21.160 -38.415 -10.852 1.00 42.62 176 ILE A O 1
ATOM 1445 N N . ALA A 1 177 ? -19.720 -38.320 -12.581 1.00 42.41 177 ALA A N 1
ATOM 1446 C CA . ALA A 1 177 ? -20.508 -39.123 -13.496 1.00 42.41 177 ALA A CA 1
ATOM 1447 C C . ALA A 1 177 ? -20.180 -40.590 -13.207 1.00 42.41 177 ALA A C 1
ATOM 1449 O O . ALA A 1 177 ? -19.035 -41.006 -13.385 1.00 42.41 177 ALA A O 1
ATOM 1450 N N . ASP A 1 178 ? -21.174 -41.335 -12.734 1.00 42.28 178 ASP A N 1
ATOM 1451 C CA . ASP A 1 178 ? -21.153 -42.790 -12.779 1.00 42.28 178 ASP A CA 1
ATOM 1452 C C . ASP A 1 178 ? -21.232 -43.208 -14.254 1.00 42.28 178 ASP A C 1
ATOM 1454 O O . ASP A 1 178 ? -22.127 -42.781 -14.988 1.00 42.28 178 ASP A O 1
ATOM 1458 N N . VAL A 1 179 ? -20.243 -43.981 -14.694 1.00 51.41 179 VAL A N 1
ATOM 1459 C CA . VAL A 1 179 ? -20.248 -44.692 -15.973 1.00 51.41 179 VAL A CA 1
ATOM 1460 C C . VAL A 1 179 ? -20.664 -46.122 -15.644 1.00 51.41 179 VAL A C 1
ATOM 1462 O O . VAL A 1 179 ? -19.964 -46.789 -14.881 1.00 51.41 179 VAL A O 1
ATOM 1465 N N . GLU A 1 180 ? -21.823 -46.532 -16.162 1.00 50.81 180 GLU A N 1
ATOM 1466 C CA . GLU A 1 180 ? -22.238 -47.942 -16.255 1.00 50.81 180 GLU A CA 1
ATOM 1467 C C . GLU A 1 180 ? -21.313 -48.741 -17.182 1.00 50.81 180 GLU A C 1
ATOM 1469 O O . GLU A 1 180 ? -20.879 -48.182 -18.220 1.00 50.81 180 GLU A O 1
#

Secondary structure (DSSP, 8-state):
----------------------HHHHHHHHHHHHHHHHHHHHHHHEEEEE-HHHHHHT--STTEEEEEEEPP--SSGGG--SSPPEEEEEE-TTS-EEEEEEEEEEEEEEETTEEEEEEEEEEESS-TT--EESSHHHHHHHHHH--EEEE-TTS-EEEESS-----------PPP----

Sequence (180 aa):
MPLSREAFVDVKLNDKRHISVTPDDDLRTAQVQNERVQAAIIHAAYIGPRKKHEAEEFVAKPTSFKVYHRLPNMLSLGDIRPDLPLFIVYRSGRGKIHHYAVNETRIYEWKGNQLTPMSSFQVEYGDPAAPRFFTLESLIQFYTTYVHLRQTKGGESIADIFPRLRSSRRTCRERIADVE